Protein AF-0000000087534049 (afdb_homodimer)

Nearest PDB structures (foldseek):
  6zme-assembly1_SV  TM=5.209E-01  e=3.905E-01  Homo sapiens
  7cpv-assembly1_SV  TM=5.400E-01  e=5.033E-01  Mus musculus
  8oo0-assembly1_SV  TM=3.768E-01  e=6.911E-01  Thermochaetoides thermophila
  6hcq-assembly1_W2  TM=4.307E-01  e=1.148E+00  Oryctolagus cuniculus
  7old-assembly1_SV  TM=3.955E-01  e=1.303E+00  Thermochaetoides thermophila DSM 1495

Radius of gyration: 18.53 Å; Cα contacts (8 Å, |Δi|>4): 268; chains: 2; bounding box: 70×43×34 Å

Organism: NCBI:txid39488

pLDDT: mean 84.55, std 20.32, range [32.41, 98.88]

Structure (mmCIF, N/CA/C/O backbone):
data_AF-0000000087534049-model_v1
#
loop_
_entity.id
_entity.type
_entity.pdbx_description
1 polymer 'Uncharacterized protein'
#
loop_
_atom_site.group_PDB
_atom_site.id
_atom_site.type_symbol
_atom_site.label_atom_id
_atom_site.label_alt_id
_atom_site.label_comp_id
_atom_site.label_asym_id
_atom_site.label_entity_id
_atom_site.label_seq_id
_atom_site.pdbx_PDB_ins_code
_atom_site.Cartn_x
_atom_site.Cartn_y
_atom_site.Cartn_z
_atom_site.occupancy
_atom_site.B_iso_or_equiv
_atom_site.auth_seq_id
_atom_site.auth_comp_id
_atom_site.auth_asym_id
_atom_site.auth_atom_id
_atom_site.pdbx_PDB_model_num
ATOM 1 N N . MET A 1 1 ? -32.281 -21.547 18.844 1 32.41 1 MET A N 1
ATOM 2 C CA . MET A 1 1 ? -32.062 -20.5 17.859 1 32.41 1 MET A CA 1
ATOM 3 C C . MET A 1 1 ? -30.578 -20.266 17.656 1 32.41 1 MET A C 1
ATOM 5 O O . MET A 1 1 ? -29.891 -19.75 18.531 1 32.41 1 MET A O 1
ATOM 9 N N . GLU A 1 2 ? -29.844 -21.297 17.125 1 35.28 2 GLU A N 1
ATOM 10 C CA . GLU A 1 2 ? -28.422 -21.281 16.828 1 35.28 2 GLU A CA 1
ATOM 11 C C . GLU A 1 2 ? -28.031 -20.062 16 1 35.28 2 GLU A C 1
ATOM 13 O O . GLU A 1 2 ? -28.672 -19.766 15 1 35.28 2 GLU A O 1
ATOM 18 N N . ASP A 1 3 ? -27.703 -18.891 16.578 1 36.09 3 ASP A N 1
ATOM 19 C CA . ASP A 1 3 ? -27.078 -17.766 15.914 1 36.09 3 ASP A CA 1
ATOM 20 C C . ASP A 1 3 ? -26.125 -18.219 14.805 1 36.09 3 ASP A C 1
ATOM 22 O O . ASP A 1 3 ? -25.109 -18.844 15.078 1 36.09 3 ASP A O 1
ATOM 26 N N . THR A 1 4 ? -26.594 -18.891 13.734 1 38.78 4 THR A N 1
ATOM 27 C CA . THR A 1 4 ? -25.828 -19.172 12.523 1 38.78 4 THR A CA 1
ATOM 28 C C . THR A 1 4 ? -24.906 -18 12.188 1 38.78 4 THR A C 1
ATOM 30 O O . THR A 1 4 ? -25.375 -16.891 11.914 1 38.78 4 THR A O 1
ATOM 33 N N . MET A 1 5 ? -23.891 -17.688 12.977 1 39.84 5 MET A N 1
ATOM 34 C CA . MET A 1 5 ? -22.797 -16.844 12.523 1 39.84 5 MET A CA 1
ATOM 35 C C . MET A 1 5 ? -22.625 -16.953 11.008 1 39.84 5 MET A C 1
ATOM 37 O O . MET A 1 5 ? -22.203 -17.984 10.492 1 39.84 5 MET A O 1
ATOM 41 N N . ASP A 1 6 ? -23.625 -16.766 10.148 1 44 6 ASP A N 1
ATOM 42 C CA . ASP A 1 6 ? -23.453 -16.578 8.711 1 44 6 ASP A CA 1
ATOM 43 C C . ASP A 1 6 ? -22.078 -16.016 8.398 1 44 6 ASP A C 1
ATOM 45 O O . ASP A 1 6 ? -21.688 -14.961 8.898 1 44 6 ASP A O 1
ATOM 49 N N . LYS A 1 7 ? -21.109 -16.781 8.375 1 47.88 7 LYS A N 1
ATOM 50 C CA . LYS A 1 7 ? -19.781 -16.453 7.879 1 47.88 7 LYS A CA 1
ATOM 51 C C . LYS A 1 7 ? -19.875 -15.539 6.656 1 47.88 7 LYS A C 1
ATOM 53 O O . LYS A 1 7 ? -20.172 -15.992 5.551 1 47.88 7 LYS A O 1
ATOM 58 N N . LYS A 1 8 ? -20.5 -14.422 6.656 1 48.84 8 LYS A N 1
ATOM 59 C CA . LYS A 1 8 ? -20.422 -13.492 5.539 1 48.84 8 LYS A CA 1
ATOM 60 C C . LYS A 1 8 ? -19.047 -13.523 4.887 1 48.84 8 LYS A C 1
ATOM 62 O O . LYS A 1 8 ? -18.031 -13.281 5.551 1 48.84 8 LYS A O 1
ATOM 67 N N . VAL A 1 9 ? -18.797 -14.461 4.047 1 56.12 9 VAL A N 1
ATOM 68 C CA . VAL A 1 9 ? -17.609 -14.531 3.195 1 56.12 9 VAL A CA 1
ATOM 69 C C . VAL A 1 9 ? -17.234 -13.125 2.715 1 56.12 9 VAL A C 1
ATOM 71 O O . VAL A 1 9 ? -18.047 -12.445 2.086 1 56.12 9 VAL A O 1
ATOM 74 N N . HIS A 1 10 ? -16.422 -12.383 3.441 1 72.31 10 HIS A N 1
ATOM 75 C CA . HIS A 1 10 ? -16.016 -11.062 2.979 1 72.31 10 HIS A CA 1
ATOM 76 C C . HIS A 1 10 ? -15.328 -11.141 1.619 1 72.31 10 HIS A C 1
ATOM 78 O O . HIS A 1 10 ? -14.273 -11.766 1.484 1 72.31 10 HIS A O 1
ATOM 84 N N . GLU A 1 11 ? -16.172 -10.977 0.506 1 88.62 11 GLU A N 1
ATOM 85 C CA . GLU A 1 11 ? -15.602 -10.836 -0.832 1 88.62 11 GLU A CA 1
ATOM 86 C C . GLU A 1 11 ? -14.695 -9.609 -0.923 1 88.62 11 GLU A C 1
ATOM 88 O O . GLU A 1 11 ? -15 -8.555 -0.362 1 88.62 11 GLU A O 1
ATOM 93 N N . ILE A 1 12 ? -13.562 -9.906 -1.533 1 92.81 12 ILE A N 1
ATOM 94 C CA . ILE A 1 12 ? -12.633 -8.797 -1.729 1 92.81 12 ILE A CA 1
ATOM 95 C C . ILE A 1 12 ? -12.539 -8.461 -3.215 1 92.81 12 ILE A C 1
ATOM 97 O O . ILE A 1 12 ? -12.547 -9.352 -4.062 1 92.81 12 ILE A O 1
ATOM 101 N N . TYR A 1 13 ? -12.492 -7.129 -3.459 1 96.38 13 TYR A N 1
ATOM 102 C CA . TYR A 1 13 ? -12.352 -6.621 -4.82 1 96.38 13 TYR A CA 1
ATOM 103 C C . TYR A 1 13 ? -11.148 -5.699 -4.934 1 96.38 13 TYR A C 1
ATOM 105 O O . TYR A 1 13 ? -10.836 -4.953 -4.004 1 96.38 13 TYR A O 1
ATOM 113 N N . CYS A 1 14 ? -10.5 -5.77 -6.02 1 98.12 14 CYS A N 1
ATOM 114 C CA . CYS A 1 14 ? -9.445 -4.816 -6.324 1 98.12 14 CYS A CA 1
ATOM 115 C C . CYS A 1 14 ? -10 -3.4 -6.434 1 98.12 14 CYS A C 1
ATOM 117 O O . CYS A 1 14 ? -10.891 -3.139 -7.246 1 98.12 14 CYS A O 1
ATOM 119 N N . ASN A 1 15 ? -9.469 -2.561 -5.688 1 98.81 15 ASN A N 1
ATOM 120 C CA . ASN A 1 15 ? -9.961 -1.188 -5.746 1 98.81 15 ASN A CA 1
ATOM 121 C C . ASN A 1 15 ? -9.688 -0.553 -7.105 1 98.81 15 ASN A C 1
ATOM 123 O O . ASN A 1 15 ? -10.523 0.188 -7.625 1 98.81 15 ASN A O 1
ATOM 127 N N . SER A 1 16 ? -8.586 -0.862 -7.684 1 98.88 16 SER A N 1
ATOM 128 C CA . SER A 1 16 ? -8.172 -0.21 -8.922 1 98.88 16 SER A CA 1
ATOM 129 C C . SER A 1 16 ? -9.047 -0.633 -10.094 1 98.88 16 SER A C 1
ATOM 131 O O . SER A 1 16 ? -9.578 0.214 -10.812 1 98.88 16 SER A O 1
ATOM 133 N N . CYS A 1 17 ? -9.305 -1.848 -10.289 1 98.75 17 CYS A N 1
ATOM 134 C CA . CYS A 1 17 ? -9.977 -2.287 -11.508 1 98.75 17 CYS A CA 1
ATOM 135 C C . CYS A 1 17 ? -11.344 -2.871 -11.195 1 98.75 17 CYS A C 1
ATOM 137 O O . CYS A 1 17 ? -12.156 -3.084 -12.102 1 98.75 17 CYS A O 1
ATOM 139 N N . GLY A 1 18 ? -11.625 -3.297 -9.969 1 98.44 18 GLY A N 1
ATOM 140 C CA . GLY A 1 18 ? -12.945 -3.77 -9.594 1 98.44 18 GLY A CA 1
ATOM 141 C C . GLY A 1 18 ? -13.086 -5.277 -9.688 1 98.44 18 GLY A C 1
ATOM 142 O O . GLY A 1 18 ? -14.148 -5.824 -9.383 1 98.44 18 GLY A O 1
ATOM 143 N N . LYS A 1 19 ? -12.047 -5.93 -10.102 1 96.44 19 LYS A N 1
ATOM 144 C CA . LYS A 1 19 ? -12.125 -7.379 -10.234 1 96.44 19 LYS A CA 1
ATOM 145 C C . LYS A 1 19 ? -12.219 -8.055 -8.875 1 96.44 19 LYS A C 1
ATOM 147 O O . LYS A 1 19 ? -11.562 -7.637 -7.918 1 96.44 19 LYS A O 1
ATOM 152 N N . LYS A 1 20 ? -13.016 -9.094 -8.828 1 94.19 20 LYS A N 1
ATOM 153 C CA . LYS A 1 20 ? -13.094 -9.906 -7.621 1 94.19 20 LYS A CA 1
ATOM 154 C C . LYS A 1 20 ? -11.797 -10.68 -7.391 1 94.19 20 LYS A C 1
ATOM 156 O O . LYS A 1 20 ? -11.281 -11.32 -8.312 1 94.19 20 LYS A O 1
ATOM 161 N N . ILE A 1 21 ? -11.234 -10.578 -6.188 1 92.44 21 ILE A N 1
ATOM 162 C CA . ILE A 1 21 ? -10.039 -11.312 -5.801 1 92.44 21 ILE A CA 1
ATOM 163 C C . ILE A 1 21 ? -10.438 -12.602 -5.082 1 92.44 21 ILE A C 1
ATOM 165 O O . ILE A 1 21 ? -11.047 -12.562 -4.008 1 92.44 21 ILE A O 1
ATOM 169 N N . GLU A 1 22 ? -10.211 -13.68 -5.652 1 86 22 GLU A N 1
ATOM 170 C CA . GLU A 1 22 ? -10.57 -14.977 -5.082 1 86 22 GLU A CA 1
ATOM 171 C C . GLU A 1 22 ? -9.617 -15.367 -3.961 1 86 22 GLU A C 1
ATOM 173 O O . GLU A 1 22 ? -8.43 -15.594 -4.199 1 86 22 GLU A O 1
ATOM 178 N N . THR A 1 23 ? -10.039 -15.336 -2.684 1 78 23 THR A N 1
ATOM 179 C CA . THR A 1 23 ? -9.188 -15.602 -1.529 1 78 23 THR A CA 1
ATOM 180 C C . THR A 1 23 ? -9.422 -17.016 -0.995 1 78 23 THR A C 1
ATOM 182 O O . THR A 1 23 ? -8.742 -17.453 -0.064 1 78 23 THR A O 1
ATOM 185 N N . THR A 1 24 ? -10.422 -17.719 -1.394 1 68.38 24 THR A N 1
ATOM 186 C CA . THR A 1 24 ? -10.734 -19.031 -0.828 1 68.38 24 THR A CA 1
ATOM 187 C C . THR A 1 24 ? -9.75 -20.078 -1.33 1 68.38 24 THR A C 1
ATOM 189 O O . THR A 1 24 ? -9.164 -19.938 -2.404 1 68.38 24 THR A O 1
ATOM 192 N N . ASP A 1 25 ? -9.125 -20.812 -0.373 1 58.91 25 ASP A N 1
ATOM 193 C CA . ASP A 1 25 ? -8.109 -21.859 -0.444 1 58.91 25 ASP A CA 1
ATOM 194 C C . ASP A 1 25 ? -8.25 -22.672 -1.725 1 58.91 25 ASP A C 1
ATOM 196 O O . ASP A 1 25 ? -7.25 -23.125 -2.293 1 58.91 25 ASP A O 1
ATOM 200 N N . ASN A 1 26 ? -9.453 -22.953 -2.146 1 56.56 26 ASN A N 1
ATOM 201 C CA . ASN A 1 26 ? -9.508 -24 -3.154 1 56.56 26 ASN A CA 1
ATOM 202 C C . ASN A 1 26 ? -9.062 -23.484 -4.523 1 56.56 26 ASN A C 1
ATOM 204 O O . ASN A 1 26 ? -8.703 -24.281 -5.398 1 56.56 26 ASN A O 1
ATOM 208 N N . ILE A 1 27 ? -9.031 -22.156 -4.656 1 59.25 27 ILE A N 1
ATOM 209 C CA . ILE A 1 27 ? -8.617 -21.734 -5.992 1 59.25 27 ILE A CA 1
ATOM 210 C C . ILE A 1 27 ? -7.883 -20.406 -5.906 1 59.25 27 ILE A C 1
ATOM 212 O O . ILE A 1 27 ? -8.484 -19.344 -6.105 1 59.25 27 ILE A O 1
ATOM 216 N N . LYS A 1 28 ? -7.051 -20.328 -4.84 1 60.97 28 LYS A N 1
ATOM 217 C CA . LYS A 1 28 ? -6.312 -19.062 -4.938 1 60.97 28 LYS A CA 1
ATOM 218 C C . LYS A 1 28 ? -5.531 -18.984 -6.246 1 60.97 28 LYS A C 1
ATOM 220 O O . LYS A 1 28 ? -4.652 -19.812 -6.5 1 60.97 28 LYS A O 1
ATOM 225 N N . ARG A 1 29 ? -6.031 -18.094 -7.129 1 71.19 29 ARG A N 1
ATOM 226 C CA . ARG A 1 29 ? -5.398 -18 -8.438 1 71.19 29 ARG A CA 1
ATOM 227 C C . ARG A 1 29 ? -4.348 -16.906 -8.469 1 71.19 29 ARG A C 1
ATOM 229 O O . ARG A 1 29 ? -3.363 -16.984 -9.203 1 71.19 29 ARG A O 1
ATOM 236 N N . GLU A 1 30 ? -4.602 -15.852 -7.492 1 84.12 30 GLU A N 1
ATOM 237 C CA . GLU A 1 30 ? -3.594 -14.797 -7.539 1 84.12 30 GLU A CA 1
ATOM 238 C C . GLU A 1 30 ? -3.344 -14.211 -6.156 1 84.12 30 GLU A C 1
ATOM 240 O O . GLU A 1 30 ? -4.188 -14.328 -5.262 1 84.12 30 GLU A O 1
ATOM 245 N N . ASP A 1 31 ? -2.174 -13.852 -5.879 1 92.56 31 ASP A N 1
ATOM 246 C CA . ASP A 1 31 ? -1.878 -13.055 -4.695 1 92.56 31 ASP A CA 1
ATOM 247 C C . ASP A 1 31 ? -2.273 -11.594 -4.902 1 92.56 31 ASP A C 1
ATOM 249 O O . ASP A 1 31 ? -2.656 -11.203 -6.008 1 92.56 31 ASP A O 1
ATOM 253 N N . TYR A 1 32 ? -2.398 -10.797 -3.863 1 96.19 32 TYR A N 1
ATOM 254 C CA . TYR A 1 32 ? -2.859 -9.422 -3.949 1 96.19 32 TYR A CA 1
ATOM 255 C C . TYR A 1 32 ? -2.234 -8.562 -2.852 1 96.19 32 TYR A C 1
ATOM 257 O O . TYR A 1 32 ? -1.674 -9.094 -1.89 1 96.19 32 TYR A O 1
ATOM 265 N N . LEU A 1 33 ? -2.16 -7.285 -3.088 1 97.69 33 LEU A N 1
ATOM 266 C CA . LEU A 1 33 ? -1.707 -6.332 -2.08 1 97.69 33 LEU A CA 1
ATOM 267 C C . LEU A 1 33 ? -2.867 -5.875 -1.202 1 97.69 33 LEU A C 1
ATOM 269 O O . LEU A 1 33 ? -3.932 -5.516 -1.709 1 97.69 33 LEU A O 1
ATOM 273 N N . SER A 1 34 ? -2.732 -5.969 0.065 1 97.81 34 SER A N 1
ATOM 274 C CA . SER A 1 34 ? -3.643 -5.406 1.059 1 97.81 34 SER A CA 1
ATOM 275 C C . SER A 1 34 ? -2.977 -4.285 1.847 1 97.81 34 SER A C 1
ATOM 277 O O . SER A 1 34 ? -1.903 -4.473 2.422 1 97.81 34 SER A O 1
ATOM 279 N N . ILE A 1 35 ? -3.617 -3.146 1.88 1 98.62 35 ILE A N 1
ATOM 280 C CA . ILE A 1 35 ? -3.094 -1.985 2.592 1 98.62 35 ILE A CA 1
ATOM 281 C C . ILE A 1 35 ? -4.082 -1.552 3.67 1 98.62 35 ILE A C 1
ATOM 283 O O . ILE A 1 35 ? -5.289 -1.492 3.426 1 98.62 35 ILE A O 1
ATOM 287 N N . LYS A 1 36 ? -3.631 -1.344 4.848 1 98.38 36 LYS A N 1
ATOM 288 C CA . LYS A 1 36 ? -4.352 -0.625 5.895 1 98.38 36 LYS A CA 1
ATOM 289 C C . LYS A 1 36 ? -3.49 0.483 6.496 1 98.38 36 LYS A C 1
ATOM 291 O O . LYS A 1 36 ? -2.467 0.21 7.125 1 98.38 36 LYS A O 1
ATOM 296 N N .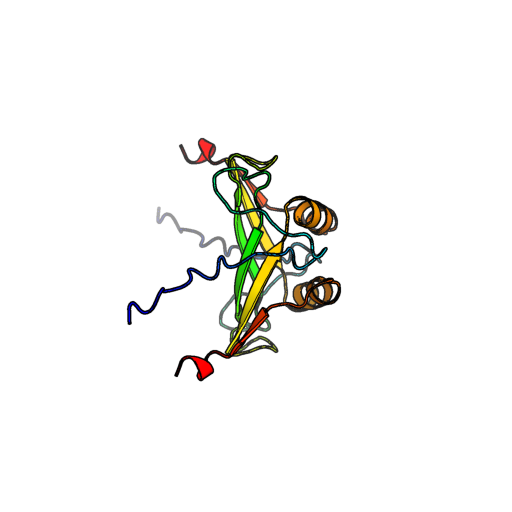 LYS A 1 37 ? -3.918 1.715 6.309 1 98 37 LYS A N 1
ATOM 297 C CA . LYS A 1 37 ? -3.145 2.875 6.738 1 98 37 LYS A CA 1
ATOM 298 C C . LYS A 1 37 ? -3.949 3.75 7.695 1 98 37 LYS A C 1
ATOM 300 O O . LYS A 1 37 ? -5.062 4.168 7.371 1 98 37 LYS A O 1
ATOM 305 N N . GLU A 1 38 ? -3.381 3.953 8.875 1 96.94 38 GLU A N 1
ATOM 306 C CA . GLU A 1 38 ? -3.885 4.957 9.805 1 96.94 38 GLU A CA 1
ATOM 307 C C . GLU A 1 38 ? -3.156 6.285 9.633 1 96.94 38 GLU A C 1
ATOM 309 O O . GLU A 1 38 ? -1.974 6.398 9.961 1 96.94 38 GLU A O 1
ATOM 314 N N . TRP A 1 39 ? -3.844 7.316 9.156 1 96.12 39 TRP A N 1
ATOM 315 C CA . TRP A 1 39 ? -3.227 8.609 8.883 1 9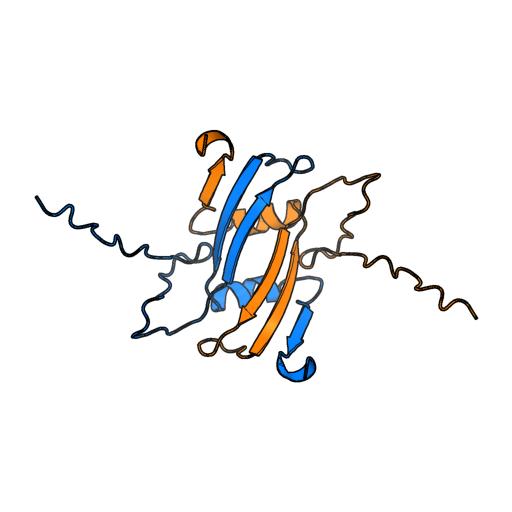6.12 39 TRP A CA 1
ATOM 316 C C . TRP A 1 39 ? -3.035 9.406 10.164 1 96.12 39 TRP A C 1
ATOM 318 O O . TRP A 1 39 ? -3.879 9.359 11.062 1 96.12 39 TRP A O 1
ATOM 328 N N . GLY A 1 40 ? -1.995 10.062 10.242 1 91.56 40 GLY A N 1
ATOM 329 C CA . GLY A 1 40 ? -1.65 10.82 11.43 1 91.56 40 GLY A CA 1
ATOM 330 C C . GLY A 1 40 ? -1.939 12.305 11.297 1 91.56 40 GLY A C 1
ATOM 331 O O . GLY A 1 40 ? -2.518 12.742 10.297 1 91.56 40 GLY A O 1
ATOM 332 N N . TYR A 1 41 ? -1.5 13.102 12.234 1 90.5 41 TYR A N 1
ATOM 333 C CA . TYR A 1 41 ? -1.797 14.523 12.422 1 90.5 41 TYR A CA 1
ATOM 334 C C . TYR A 1 41 ? -1.261 15.352 11.266 1 90.5 41 TYR A C 1
ATOM 336 O O . TYR A 1 41 ? -1.856 16.359 10.883 1 90.5 41 TYR A O 1
ATOM 344 N N . PHE A 1 42 ? -0.184 14.969 10.625 1 88.5 42 PHE A N 1
ATOM 345 C CA . PHE A 1 42 ? 0.462 15.758 9.578 1 88.5 42 PHE A CA 1
ATOM 346 C C . PHE A 1 42 ? -0.099 15.406 8.211 1 88.5 42 PHE A C 1
ATOM 348 O O . PHE A 1 42 ? 0.58 15.57 7.191 1 88.5 42 PHE A O 1
ATOM 355 N N . SER A 1 43 ? -1.231 14.844 8.203 1 90.81 43 SER A N 1
ATOM 356 C CA . SER A 1 43 ? -1.954 14.555 6.973 1 90.81 43 SER A CA 1
ATOM 357 C C . SER A 1 43 ? -3.258 15.336 6.895 1 90.81 43 SER A C 1
ATOM 359 O O . SER A 1 43 ? -3.715 15.898 7.898 1 90.81 43 SER A O 1
ATOM 361 N N . LYS A 1 44 ? -3.814 15.445 5.707 1 92.94 44 LYS A N 1
ATOM 362 C CA . LYS A 1 44 ? -5.141 16.031 5.539 1 92.94 44 LYS A CA 1
ATOM 363 C C . LYS A 1 44 ? -6.234 15.039 5.906 1 92.94 44 LYS A C 1
ATOM 365 O O . LYS A 1 44 ? -7.426 15.328 5.762 1 92.94 44 LYS A O 1
ATOM 370 N N . LYS A 1 45 ? -5.895 13.914 6.406 1 95.12 45 LYS A N 1
ATOM 371 C CA . LYS A 1 45 ? -6.852 12.852 6.695 1 95.12 45 LYS A CA 1
ATOM 372 C C . LYS A 1 45 ? -6.652 12.297 8.102 1 95.12 45 LYS A C 1
ATOM 374 O O . LYS A 1 45 ? -6.805 11.102 8.336 1 95.12 45 LYS A O 1
ATOM 379 N N . ASP A 1 46 ? -6.238 13.203 8.969 1 93.06 46 ASP A N 1
ATOM 380 C CA . ASP A 1 46 ? -5.961 12.82 10.352 1 93.06 46 ASP A CA 1
ATOM 381 C C . ASP A 1 46 ? -7.137 12.055 10.953 1 93.06 46 ASP A C 1
ATOM 383 O O . ASP A 1 46 ? -8.289 12.484 10.836 1 93.06 46 ASP A O 1
ATOM 387 N N . GLY A 1 47 ? -6.789 10.859 11.508 1 94 47 GLY A N 1
ATOM 388 C CA . GLY A 1 47 ? -7.801 10.078 12.195 1 94 47 GLY A CA 1
ATOM 389 C C . GLY A 1 47 ? -8.516 9.094 11.289 1 94 47 GLY A C 1
ATOM 390 O O . GLY A 1 47 ? -9.375 8.336 11.742 1 94 47 GLY A O 1
ATOM 391 N N . GLU A 1 48 ? -8.258 9.148 10.062 1 97.38 48 GLU A N 1
ATOM 392 C CA . GLU A 1 48 ? -8.859 8.195 9.141 1 97.38 48 GLU A CA 1
ATOM 393 C C . GLU A 1 48 ? -8.016 6.934 9.016 1 97.38 48 GLU A C 1
ATOM 395 O O . GLU A 1 48 ? -6.785 6.992 9.102 1 97.38 48 GLU A O 1
ATOM 400 N N . ILE A 1 49 ? -8.672 5.801 8.859 1 98.12 49 ILE A N 1
ATOM 401 C CA . ILE A 1 49 ? -8.062 4.527 8.492 1 98.12 49 ILE A CA 1
ATOM 402 C C . ILE A 1 49 ? -8.492 4.129 7.086 1 98.12 49 ILE A C 1
ATOM 404 O O . ILE A 1 49 ? -9.688 3.992 6.812 1 98.12 49 ILE A O 1
ATOM 408 N N . HIS A 1 50 ? -7.535 4.023 6.172 1 98.56 50 HIS A N 1
ATOM 409 C CA . HIS A 1 50 ? -7.805 3.652 4.789 1 98.56 50 HIS A CA 1
ATOM 410 C C . HIS A 1 50 ? -7.461 2.189 4.535 1 98.56 50 HIS A C 1
ATOM 412 O O . HIS A 1 50 ? -6.398 1.718 4.945 1 98.56 50 HIS A O 1
ATOM 418 N N . SER A 1 51 ? -8.305 1.447 3.885 1 98.62 51 SER A N 1
ATOM 419 C CA . SER A 1 51 ? -8.07 0.081 3.43 1 98.62 51 SER A CA 1
ATOM 420 C C . SER A 1 51 ? -8.188 -0.024 1.912 1 98.62 51 SER A C 1
ATOM 422 O O . SER A 1 51 ? -9.133 0.504 1.321 1 98.62 51 SER A O 1
ATOM 424 N N . ILE A 1 52 ? -7.227 -0.676 1.302 1 98.69 52 ILE A N 1
ATOM 425 C CA . ILE A 1 52 ? -7.176 -0.852 -0.146 1 98.69 52 ILE A CA 1
ATOM 426 C C . ILE A 1 52 ? -6.777 -2.289 -0.477 1 98.69 52 ILE A C 1
ATOM 428 O O . ILE A 1 52 ? -5.898 -2.861 0.174 1 98.69 52 ILE A O 1
ATOM 432 N N . PHE A 1 53 ? -7.418 -2.846 -1.458 1 98.12 53 PHE A N 1
ATOM 433 C CA . PHE A 1 53 ? -6.977 -4.098 -2.059 1 98.12 53 PHE A CA 1
ATOM 434 C C . PHE A 1 53 ? -6.598 -3.895 -3.521 1 98.12 53 PHE A C 1
ATOM 436 O O . PHE A 1 53 ? -7.32 -3.23 -4.27 1 98.12 53 PHE A O 1
ATOM 443 N N . LEU A 1 54 ? -5.488 -4.406 -3.922 1 98.31 54 LEU A N 1
ATOM 444 C CA . LEU A 1 54 ? -5.012 -4.32 -5.297 1 98.31 54 LEU A CA 1
ATOM 445 C C . LEU A 1 54 ? -4.633 -5.699 -5.824 1 98.31 54 LEU A C 1
ATOM 447 O O . LEU A 1 54 ? -3.865 -6.426 -5.188 1 98.31 54 LEU A O 1
ATOM 451 N N . CYS A 1 55 ? -5.184 -6.082 -6.93 1 97.06 55 CYS A N 1
ATOM 452 C CA . CYS A 1 55 ? -4.742 -7.32 -7.562 1 97.06 55 CYS A CA 1
ATOM 453 C C . CYS A 1 55 ? -3.316 -7.188 -8.086 1 97.06 55 CYS A C 1
ATOM 455 O O . CYS A 1 55 ? -2.795 -6.078 -8.203 1 97.06 55 CYS A O 1
ATOM 457 N N . GLU A 1 56 ? -2.727 -8.25 -8.359 1 97.06 56 GLU A N 1
ATOM 458 C CA . GLU A 1 56 ? -1.325 -8.266 -8.773 1 97.06 56 GLU A CA 1
ATOM 459 C C . GLU A 1 56 ? -1.125 -7.496 -10.078 1 97.06 56 GLU A C 1
ATOM 461 O O . GLU A 1 56 ? -0.132 -6.781 -10.234 1 97.06 56 GLU A O 1
ATOM 466 N N . SER A 1 57 ? -2.027 -7.664 -11.031 1 97.06 57 SER A N 1
ATOM 467 C CA . SER A 1 57 ? -1.903 -6.961 -12.305 1 97.06 57 SER A CA 1
ATOM 468 C C . SER A 1 57 ? -1.951 -5.449 -12.109 1 97.06 57 SER A C 1
ATOM 470 O O . SER A 1 57 ? -1.154 -4.719 -12.703 1 97.06 57 SER A O 1
ATOM 472 N N . CYS A 1 58 ? -2.861 -4.965 -11.336 1 98.5 58 CYS A N 1
ATOM 473 C CA . CYS A 1 58 ? -2.949 -3.533 -11.078 1 98.5 58 CYS A CA 1
ATOM 474 C C . CYS A 1 58 ? -1.73 -3.047 -10.297 1 98.5 58 CYS A C 1
ATOM 476 O O . CYS A 1 58 ? -1.247 -1.936 -10.531 1 98.5 58 CYS A O 1
ATOM 478 N N . TYR A 1 59 ? -1.297 -3.861 -9.398 1 98.56 59 TYR A N 1
ATOM 479 C CA . TYR A 1 59 ? -0.061 -3.547 -8.688 1 98.56 59 TYR A CA 1
ATOM 480 C C . TYR A 1 59 ? 1.086 -3.322 -9.672 1 98.56 59 TYR A C 1
ATOM 482 O O . TYR A 1 59 ? 1.816 -2.336 -9.562 1 98.56 59 TYR A O 1
ATOM 490 N N . ASP A 1 60 ? 1.223 -4.223 -10.578 1 98.31 60 ASP A N 1
ATOM 491 C CA . ASP A 1 60 ? 2.314 -4.141 -11.547 1 98.31 60 ASP A CA 1
ATOM 492 C C . ASP A 1 60 ? 2.191 -2.885 -12.406 1 98.31 60 ASP A C 1
ATOM 494 O O . ASP A 1 60 ? 3.184 -2.193 -12.648 1 98.31 60 ASP A O 1
ATOM 498 N N . ILE A 1 61 ? 1.037 -2.674 -12.891 1 98.44 61 ILE A N 1
ATOM 499 C CA . ILE A 1 61 ? 0.799 -1.483 -13.695 1 98.44 61 ILE A CA 1
ATOM 500 C C . ILE A 1 61 ? 1.152 -0.235 -12.891 1 98.44 61 ILE A C 1
ATOM 502 O O . ILE A 1 61 ? 1.827 0.667 -13.398 1 98.44 61 ILE A O 1
ATOM 506 N N . TRP A 1 62 ? 0.718 -0.145 -11.727 1 98.69 62 TRP A N 1
ATOM 507 C CA . TRP A 1 62 ? 0.942 1.005 -10.859 1 98.69 62 TRP A CA 1
ATOM 508 C C . TRP A 1 62 ? 2.432 1.229 -10.625 1 98.69 62 TRP A C 1
ATOM 510 O O . TRP A 1 62 ? 2.934 2.342 -10.805 1 98.69 62 TRP A O 1
ATOM 520 N N . THR A 1 63 ? 3.16 0.249 -10.211 1 98.69 63 THR A N 1
ATOM 521 C CA . THR A 1 63 ? 4.547 0.427 -9.797 1 98.69 63 THR A CA 1
ATOM 522 C C . THR A 1 63 ? 5.449 0.657 -11 1 98.69 63 THR A C 1
ATOM 524 O O . THR A 1 63 ? 6.555 1.187 -10.867 1 98.69 63 THR A O 1
ATOM 527 N N . LYS A 1 64 ? 4.98 0.236 -12.133 1 98.38 64 LYS A N 1
ATOM 528 C CA . LYS A 1 64 ? 5.734 0.472 -13.359 1 98.38 64 LYS A CA 1
ATOM 529 C C . LYS A 1 64 ? 5.879 1.966 -13.641 1 98.38 64 LYS A C 1
ATOM 531 O O . LYS A 1 64 ? 6.82 2.389 -14.312 1 98.38 64 LYS A O 1
ATOM 536 N N . GLN A 1 65 ? 5.008 2.75 -13.148 1 98.06 65 GLN A N 1
ATOM 537 C CA . GLN A 1 65 ? 4.988 4.18 -13.445 1 98.06 65 GLN A CA 1
ATOM 538 C C . GLN A 1 65 ? 5.844 4.957 -12.453 1 98.06 65 GLN A C 1
ATOM 540 O O . GLN A 1 65 ? 6.016 6.172 -12.594 1 98.06 65 GLN A O 1
ATOM 545 N N . PHE A 1 66 ? 6.363 4.312 -11.5 1 98.81 66 PHE A N 1
ATOM 546 C CA . PHE A 1 66 ? 7.102 4.992 -10.445 1 98.81 66 PHE A CA 1
ATOM 547 C C . PHE A 1 66 ? 8.375 5.625 -11 1 98.81 66 PHE A C 1
ATOM 549 O O . PHE A 1 66 ? 9.055 5.031 -11.828 1 98.81 66 PHE A O 1
ATOM 556 N N . LYS A 1 67 ? 8.633 6.836 -10.5 1 98.81 67 LYS A N 1
ATOM 557 C CA . LYS A 1 67 ? 9.906 7.477 -10.797 1 98.81 67 LYS A CA 1
ATOM 558 C C . LYS A 1 67 ? 11.07 6.699 -10.188 1 98.81 67 LYS A C 1
ATOM 560 O O . LYS A 1 67 ? 12.125 6.547 -10.82 1 98.81 67 LYS A O 1
ATOM 565 N N . LEU A 1 68 ? 10.969 6.25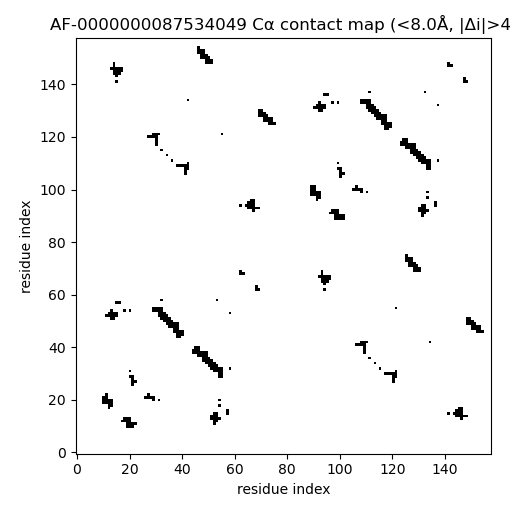8 -8.93 1 98.69 68 LEU A N 1
ATOM 566 C CA . LEU A 1 68 ? 11.938 5.391 -8.258 1 98.69 68 LEU A CA 1
ATOM 567 C C . LEU A 1 68 ? 11.406 3.963 -8.164 1 98.69 68 LEU A C 1
ATOM 569 O O . LEU A 1 68 ? 10.266 3.744 -7.738 1 98.69 68 LEU A O 1
ATOM 573 N N . PRO A 1 69 ? 12.188 3.031 -8.469 1 98.31 69 PRO A N 1
ATOM 574 C CA . PRO A 1 69 ? 11.695 1.653 -8.508 1 98.31 69 PRO A CA 1
ATOM 575 C C . PRO A 1 69 ? 11.359 1.11 -7.121 1 98.31 69 PRO A C 1
ATOM 577 O O . PRO A 1 69 ? 11.898 1.59 -6.117 1 98.31 69 PRO A O 1
ATOM 580 N N . VAL A 1 70 ? 10.453 0.135 -7.074 1 98.62 70 VAL A N 1
ATOM 581 C CA . VAL A 1 70 ? 10.156 -0.637 -5.875 1 98.62 70 VAL A CA 1
ATOM 582 C C . VAL A 1 70 ? 11.43 -1.271 -5.332 1 98.62 70 VAL A C 1
ATOM 584 O O . VAL A 1 70 ? 12.242 -1.795 -6.094 1 98.62 70 VAL A O 1
ATOM 587 N N . LYS A 1 71 ? 11.656 -1.148 -3.998 1 97.62 71 LYS A N 1
ATOM 588 C CA . LYS A 1 71 ? 12.719 -1.937 -3.391 1 97.62 71 LYS A CA 1
ATOM 589 C C . LYS A 1 71 ? 12.32 -3.404 -3.266 1 97.62 71 LYS A C 1
ATOM 591 O O . LYS A 1 71 ? 11.336 -3.729 -2.592 1 97.62 71 LYS A O 1
ATOM 596 N N . VAL A 1 72 ? 13.039 -4.289 -3.848 1 97.81 72 VAL A N 1
ATOM 597 C CA . VAL A 1 72 ? 12.727 -5.715 -3.85 1 97.81 72 VAL A CA 1
ATOM 598 C C . VAL A 1 72 ? 13.828 -6.484 -3.133 1 97.81 72 VAL A C 1
ATOM 600 O O . VAL A 1 72 ? 15.008 -6.352 -3.469 1 97.81 72 VAL A O 1
ATOM 603 N N . GLU A 1 73 ? 13.484 -7.125 -2.121 1 96.44 73 GLU A N 1
ATOM 604 C CA . GLU A 1 73 ? 14.383 -8.023 -1.407 1 96.44 73 GLU A CA 1
ATOM 605 C C . GLU A 1 73 ? 13.93 -9.477 -1.539 1 96.44 73 GLU A C 1
ATOM 607 O O . GLU A 1 73 ? 12.742 -9.75 -1.688 1 96.44 73 GLU A O 1
ATOM 612 N N . LYS A 1 74 ? 14.891 -10.453 -1.61 1 91.94 74 LYS A N 1
ATOM 613 C CA . LYS A 1 74 ? 14.555 -11.867 -1.673 1 91.94 74 LYS A CA 1
ATOM 614 C C . LYS A 1 74 ? 14.586 -12.508 -0.285 1 91.94 74 LYS A C 1
ATOM 616 O O . LYS A 1 74 ? 15.445 -12.172 0.537 1 91.94 74 LYS A O 1
ATOM 621 N N . GLN A 1 75 ? 13.609 -13.258 0.077 1 83.75 75 GLN A N 1
ATOM 622 C CA . GLN A 1 75 ? 13.555 -13.945 1.363 1 83.75 75 GLN A CA 1
ATOM 623 C C . GLN A 1 75 ? 14.82 -14.75 1.612 1 83.75 75 GLN A C 1
ATOM 625 O O . GLN A 1 75 ? 15.266 -14.883 2.756 1 83.75 75 GLN A O 1
ATOM 630 N N . THR A 1 76 ? 15.531 -15.438 0.689 1 69.12 76 THR A N 1
ATOM 631 C CA . THR A 1 76 ? 16.703 -16.25 0.99 1 69.12 76 THR A CA 1
ATOM 632 C C . THR A 1 76 ? 17.875 -15.367 1.418 1 69.12 76 THR A C 1
ATOM 634 O O . THR A 1 76 ? 18.859 -15.859 1.973 1 69.12 76 THR A O 1
ATOM 637 N N . GLU A 1 77 ? 17.953 -14.336 1.106 1 59.16 77 GLU A N 1
ATOM 638 C CA . GLU A 1 77 ? 19.094 -13.523 1.5 1 59.16 77 GLU A CA 1
ATOM 639 C C . GLU A 1 77 ? 19.141 -13.305 3.01 1 59.16 77 GLU A C 1
ATOM 641 O O . GLU A 1 77 ? 20.156 -12.922 3.566 1 59.16 77 GLU A O 1
ATOM 646 N N . LEU A 1 78 ? 18.047 -13.336 3.684 1 47.22 78 LEU A N 1
ATOM 647 C CA . LEU A 1 78 ? 18.203 -13.266 5.133 1 47.22 78 LEU A CA 1
ATOM 648 C C . LEU A 1 78 ? 18.75 -14.586 5.68 1 47.22 78 LEU A C 1
ATOM 650 O O . LEU A 1 78 ? 19.359 -14.609 6.75 1 47.22 78 LEU A O 1
ATOM 654 N N . LEU A 1 79 ? 18.844 -15.75 4.941 1 40.44 79 LEU A N 1
ATOM 655 C CA . LEU A 1 79 ? 19.578 -16.859 5.523 1 40.44 79 LEU A CA 1
ATOM 656 C C . LEU A 1 79 ? 21.078 -16.688 5.332 1 40.44 79 LEU A C 1
A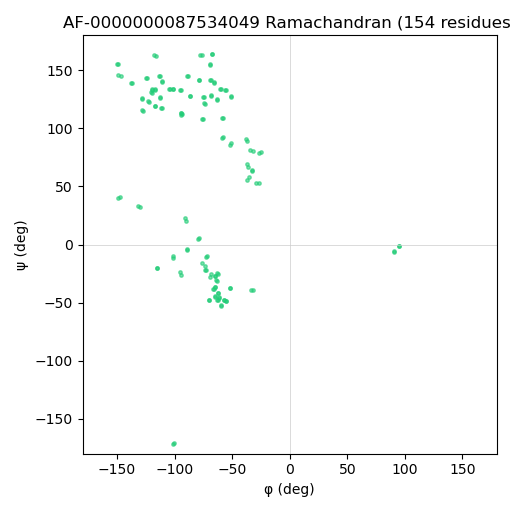TOM 658 O O . LEU A 1 79 ? 21.516 -16.219 4.281 1 40.44 79 LEU A O 1
ATOM 662 N N . MET B 1 1 ? 38.688 2.926 19.516 1 32.78 1 MET B N 1
ATOM 663 C CA . MET B 1 1 ? 38.062 2.982 18.188 1 32.78 1 MET B CA 1
ATOM 664 C C . MET B 1 1 ? 36.562 2.836 18.266 1 32.78 1 MET B C 1
ATOM 666 O O . MET B 1 1 ? 36.062 1.744 18.516 1 32.78 1 MET B O 1
ATOM 670 N N . GLU B 1 2 ? 35.875 3.799 18.875 1 35.03 2 GLU B N 1
ATOM 671 C CA . GLU B 1 2 ? 34.406 3.861 19.047 1 35.03 2 GLU B CA 1
ATOM 672 C C . GLU B 1 2 ? 33.688 3.678 17.719 1 35.03 2 GLU B C 1
ATOM 674 O O . GLU B 1 2 ? 34.031 4.328 16.719 1 35.03 2 GLU B O 1
ATOM 679 N N . ASP B 1 3 ? 33.406 2.477 17.219 1 35.34 3 ASP B N 1
ATOM 680 C CA . ASP B 1 3 ? 32.5 2.189 16.094 1 35.34 3 ASP B CA 1
ATOM 681 C C . ASP B 1 3 ? 31.344 3.191 16.047 1 35.34 3 ASP B C 1
ATOM 683 O O . ASP B 1 3 ? 30.516 3.238 16.969 1 35.34 3 ASP B O 1
ATOM 687 N N . THR B 1 4 ? 31.562 4.504 15.828 1 38.56 4 THR B N 1
ATOM 688 C CA . THR B 1 4 ? 30.547 5.508 15.547 1 38.56 4 THR B CA 1
ATOM 689 C C . THR B 1 4 ? 29.438 4.918 14.672 1 38.56 4 THR B C 1
ATOM 691 O O . THR B 1 4 ? 29.688 4.512 13.539 1 38.56 4 THR B O 1
ATOM 694 N N . MET B 1 5 ? 28.625 4.016 15.156 1 39.25 5 MET B N 1
ATOM 695 C CA . MET B 1 5 ? 27.344 3.715 14.516 1 39.25 5 MET B CA 1
ATOM 696 C C . MET B 1 5 ? 26.797 4.941 13.797 1 39.25 5 MET B C 1
ATOM 698 O O . MET B 1 5 ? 26.391 5.906 14.43 1 39.25 5 MET B O 1
ATOM 702 N N . ASP B 1 6 ? 27.484 5.633 12.922 1 43.38 6 ASP B N 1
ATOM 703 C CA . ASP B 1 6 ? 26.906 6.625 12.023 1 43.38 6 ASP B CA 1
ATOM 704 C C . ASP B 1 6 ? 25.438 6.309 11.75 1 43.38 6 ASP B C 1
ATOM 706 O O . ASP B 1 6 ? 25.094 5.207 11.312 1 43.38 6 ASP B O 1
ATOM 710 N N . LYS B 1 7 ? 24.594 6.605 12.586 1 45.09 7 LYS B N 1
ATOM 711 C CA . LYS B 1 7 ? 23.156 6.531 12.336 1 45.09 7 LYS B CA 1
ATOM 712 C C . LYS B 1 7 ? 22.828 6.91 10.898 1 45.09 7 LYS B C 1
ATOM 714 O O . LYS B 1 7 ? 22.875 8.086 10.531 1 45.09 7 LYS B O 1
ATOM 719 N N . LYS B 1 8 ? 23.328 6.281 9.844 1 48.34 8 LYS B N 1
ATOM 720 C CA . LYS B 1 8 ? 22.844 6.539 8.492 1 48.34 8 LYS B CA 1
ATOM 721 C C . LYS B 1 8 ? 21.359 6.906 8.508 1 48.34 8 LYS B C 1
ATOM 723 O O . LYS B 1 8 ? 20.531 6.133 8.984 1 48.34 8 LYS B O 1
ATOM 728 N N . VAL B 1 9 ? 21.031 8.141 8.812 1 54.78 9 VAL B N 1
ATOM 729 C CA . VAL B 1 9 ? 19.688 8.672 8.672 1 54.78 9 VAL B CA 1
ATOM 730 C C . VAL B 1 9 ? 19.031 8.109 7.418 1 54.78 9 VAL B C 1
ATOM 732 O O . VAL B 1 9 ? 19.547 8.266 6.309 1 54.78 9 VAL B O 1
ATOM 735 N N . HIS B 1 10 ? 18.312 7 7.438 1 72.81 10 HIS B N 1
ATOM 736 C CA . HIS B 1 10 ? 17.641 6.453 6.262 1 72.81 10 HIS B CA 1
ATOM 737 C C . HIS B 1 10 ? 16.641 7.453 5.684 1 72.81 10 HIS B C 1
ATOM 739 O O . HIS B 1 10 ? 15.672 7.82 6.344 1 72.81 10 HIS B O 1
ATOM 745 N N . GLU B 1 11 ? 17.141 8.305 4.699 1 88.44 11 GLU B N 1
ATOM 746 C CA . GLU B 1 11 ? 16.25 9.156 3.922 1 88.44 11 GLU B CA 1
ATOM 747 C C . GLU B 1 11 ? 15.227 8.336 3.143 1 88.44 11 GLU B C 1
ATOM 749 O O . GLU B 1 11 ? 15.555 7.277 2.604 1 88.44 11 GLU B O 1
ATOM 754 N N . ILE B 1 12 ? 14.016 8.844 3.277 1 92.69 12 ILE B N 1
ATOM 755 C CA . ILE B 1 12 ? 12.969 8.164 2.521 1 92.69 12 ILE B CA 1
ATOM 756 C C . ILE B 1 12 ? 12.484 9.07 1.391 1 92.69 12 ILE B C 1
ATOM 758 O O . ILE B 1 12 ? 12.375 10.289 1.562 1 92.69 12 ILE B O 1
ATOM 762 N N . TYR B 1 13 ? 12.242 8.406 0.241 1 96.38 13 TYR B N 1
ATOM 763 C CA . TYR B 1 13 ? 11.727 9.102 -0.933 1 96.38 13 TYR B CA 1
ATOM 764 C C . TYR B 1 13 ? 10.438 8.461 -1.423 1 96.38 13 TYR B C 1
ATOM 766 O O . TYR B 1 13 ? 10.273 7.238 -1.349 1 96.38 13 TYR B O 1
ATOM 774 N N . CYS B 1 14 ? 9.562 9.258 -1.867 1 98.12 14 CYS B N 1
ATOM 775 C CA . CYS B 1 14 ? 8.359 8.75 -2.523 1 98.12 14 CYS B CA 1
ATOM 776 C C . CYS B 1 14 ? 8.711 7.992 -3.795 1 98.12 14 CYS B C 1
ATOM 778 O O . CYS B 1 14 ? 9.352 8.539 -4.695 1 98.12 14 CYS B O 1
ATOM 780 N N . ASN B 1 15 ? 8.266 6.832 -3.865 1 98.81 15 ASN B N 1
ATOM 781 C CA . ASN B 1 15 ? 8.57 6.051 -5.059 1 98.81 15 ASN B CA 1
ATOM 782 C C . ASN B 1 15 ? 7.922 6.652 -6.305 1 98.81 15 ASN B C 1
ATOM 784 O O . ASN B 1 15 ? 8.523 6.668 -7.379 1 98.81 15 ASN B O 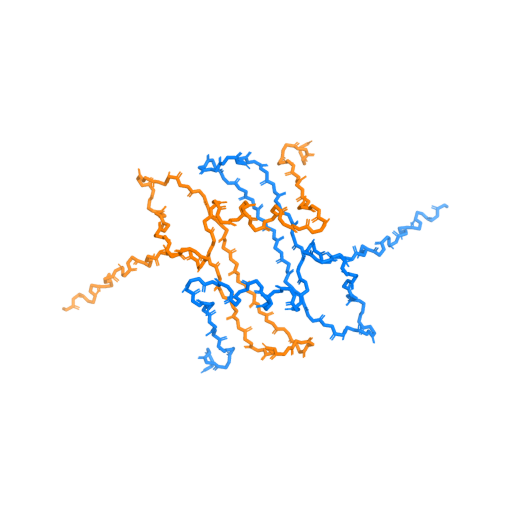1
ATOM 788 N N . SER B 1 16 ? 6.758 7.172 -6.148 1 98.88 16 SER B N 1
ATOM 789 C CA . SER B 1 16 ? 5.992 7.648 -7.297 1 98.88 16 SER B CA 1
ATOM 790 C C . SER B 1 16 ? 6.613 8.906 -7.891 1 98.88 16 SER B C 1
ATOM 792 O O . SER B 1 16 ? 6.855 8.977 -9.094 1 98.88 16 SER B O 1
ATOM 794 N N . CYS B 1 17 ? 6.957 9.859 -7.16 1 98.81 17 CYS B N 1
ATOM 795 C CA . CYS B 1 17 ? 7.367 11.141 -7.719 1 98.81 17 CYS B CA 1
ATOM 796 C C . CYS B 1 17 ? 8.828 11.43 -7.41 1 98.81 17 CYS B C 1
ATOM 798 O O . CYS B 1 17 ? 9.422 12.352 -7.98 1 98.81 17 CYS B O 1
ATOM 800 N N . GLY B 1 18 ? 9.445 10.789 -6.402 1 98.44 18 GLY B N 1
ATOM 801 C CA . GLY B 1 18 ? 10.859 10.953 -6.125 1 98.44 18 GLY B CA 1
ATOM 802 C C . GLY B 1 18 ? 11.141 12.008 -5.07 1 98.44 18 GLY B C 1
ATOM 803 O O . GLY B 1 18 ? 12.297 12.25 -4.715 1 98.44 18 GLY B O 1
ATOM 804 N N . LYS B 1 19 ? 10.109 12.625 -4.582 1 96.44 19 LYS B N 1
ATOM 805 C CA . LYS B 1 19 ? 10.305 13.664 -3.574 1 96.44 19 LYS B CA 1
ATOM 806 C C . LYS B 1 19 ? 10.797 13.07 -2.26 1 96.44 19 LYS B C 1
ATOM 808 O O . LYS B 1 19 ? 10.352 12 -1.847 1 96.44 19 LYS B O 1
ATOM 813 N N . LYS B 1 20 ? 11.688 13.797 -1.643 1 94.19 20 LYS B N 1
ATOM 814 C CA . LYS B 1 20 ? 12.141 13.414 -0.31 1 94.19 20 LYS B CA 1
ATOM 815 C C . LYS B 1 20 ? 11.031 13.586 0.722 1 94.19 20 LYS B C 1
ATOM 817 O O . LYS B 1 20 ? 10.383 14.641 0.777 1 94.19 20 LYS B O 1
ATOM 822 N N . ILE B 1 21 ? 10.758 12.547 1.493 1 92.5 21 ILE B N 1
ATOM 823 C CA . ILE B 1 21 ? 9.773 12.594 2.572 1 92.5 21 ILE B CA 1
ATOM 824 C C . ILE B 1 21 ? 10.477 12.914 3.891 1 92.5 21 ILE B C 1
ATOM 826 O O . ILE B 1 21 ? 11.312 12.148 4.367 1 92.5 21 ILE B O 1
ATOM 830 N N . GLU B 1 22 ? 10.227 14.023 4.43 1 86.25 22 GLU B N 1
ATOM 831 C CA . GLU B 1 22 ? 10.852 14.461 5.676 1 86.25 22 GLU B CA 1
ATOM 832 C C . GLU B 1 22 ? 10.234 13.758 6.879 1 86.25 22 GLU B C 1
ATOM 834 O O . GLU B 1 22 ? 9.055 13.953 7.184 1 86.25 22 GLU B O 1
ATOM 839 N N . THR B 1 23 ? 10.961 12.812 7.512 1 78.69 23 THR B N 1
ATOM 840 C CA . THR B 1 23 ? 10.438 12.008 8.617 1 78.69 23 THR B CA 1
ATOM 841 C C . THR B 1 23 ? 10.953 12.539 9.953 1 78.69 23 THR B C 1
ATOM 843 O O . THR B 1 23 ? 10.555 12.047 11.016 1 78.69 23 THR B O 1
ATOM 846 N N . THR B 1 24 ? 11.875 13.422 10.016 1 69.06 24 THR B N 1
ATOM 847 C CA . THR B 1 24 ? 12.453 13.875 11.273 1 69.06 24 THR B CA 1
ATOM 848 C C . THR B 1 24 ? 11.492 14.82 12 1 69.06 24 THR B C 1
ATOM 850 O O . THR B 1 24 ? 10.656 15.469 11.367 1 69.06 24 THR B O 1
ATOM 853 N N . ASP B 1 25 ? 11.219 14.484 13.258 1 59.59 25 ASP B N 1
ATOM 854 C CA . ASP B 1 25 ? 10.32 15.102 14.234 1 59.59 25 ASP B CA 1
ATOM 855 C C . ASP B 1 25 ? 10.266 16.609 14.047 1 59.59 25 ASP B C 1
ATOM 857 O O . ASP B 1 25 ? 9.219 17.234 14.266 1 59.59 25 ASP B O 1
ATOM 861 N N . ASN B 1 26 ? 11.352 17.234 13.758 1 57.34 26 ASN B N 1
ATOM 862 C CA . ASN B 1 26 ? 11.297 18.672 13.93 1 57.34 26 ASN B CA 1
ATOM 863 C C . ASN B 1 26 ? 10.469 19.344 12.82 1 57.34 26 ASN B C 1
ATOM 865 O O . ASN B 1 26 ? 9.938 20.438 13.016 1 57.34 26 ASN B O 1
ATOM 869 N N . ILE B 1 27 ? 10.289 18.578 11.711 1 59.75 27 ILE B N 1
ATOM 870 C CA . ILE B 1 27 ? 9.516 19.266 10.68 1 59.75 27 ILE B CA 1
ATOM 871 C C . ILE B 1 27 ? 8.68 18.25 9.898 1 59.75 27 ILE B C 1
ATOM 873 O O . ILE B 1 27 ? 9.086 17.797 8.828 1 59.75 27 ILE B O 1
ATOM 877 N N . LYS B 1 28 ? 8.117 17.297 10.703 1 61.03 28 LYS B N 1
ATOM 878 C CA . LYS B 1 28 ? 7.238 16.484 9.875 1 61.03 28 LYS B CA 1
ATOM 879 C C . LYS B 1 28 ? 6.156 17.328 9.211 1 61.03 28 LYS B C 1
ATOM 881 O O . LYS B 1 28 ? 5.348 17.953 9.891 1 61.03 28 LYS B O 1
ATOM 886 N N . ARG B 1 29 ? 6.332 17.469 7.895 1 71.44 29 ARG B N 1
ATOM 887 C CA . ARG B 1 29 ? 5.414 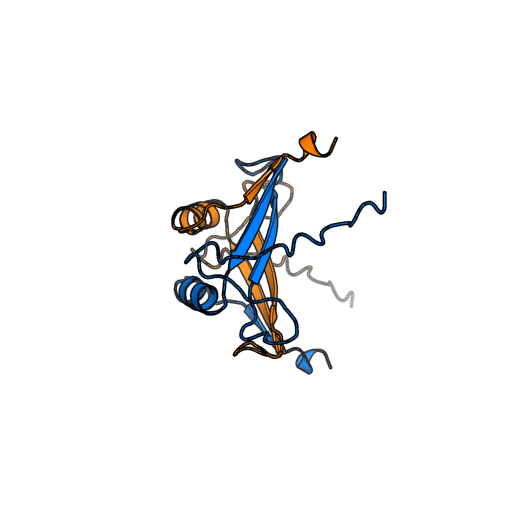18.344 7.168 1 71.44 29 ARG B CA 1
ATOM 888 C C . ARG B 1 29 ? 4.277 17.531 6.543 1 71.44 29 ARG B C 1
ATOM 890 O O . ARG B 1 29 ? 3.178 18.062 6.348 1 71.44 29 ARG B O 1
ATOM 897 N N . GLU B 1 30 ? 4.602 16.172 6.336 1 84.25 30 GLU B N 1
ATOM 898 C CA . GLU B 1 30 ? 3.516 15.406 5.727 1 84.25 30 GLU B CA 1
ATOM 899 C C . GLU B 1 30 ? 3.535 13.953 6.188 1 84.25 30 GLU B C 1
ATOM 901 O O . G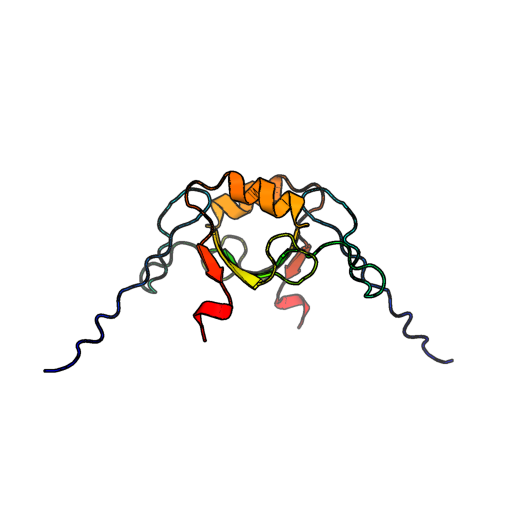LU B 1 30 ? 4.562 13.461 6.652 1 84.25 30 GLU B O 1
ATOM 906 N N . ASP B 1 31 ? 2.436 13.375 6.324 1 92.5 31 ASP B N 1
ATOM 907 C CA . ASP B 1 31 ? 2.35 11.93 6.508 1 92.5 31 ASP B CA 1
ATOM 908 C C . ASP B 1 31 ? 2.523 11.203 5.18 1 92.5 31 ASP B C 1
ATOM 910 O O . ASP B 1 31 ? 2.588 11.828 4.121 1 92.5 31 ASP B O 1
ATOM 914 N N . TYR B 1 32 ? 2.814 9.914 5.191 1 96.12 32 TYR B N 1
ATOM 915 C CA . TYR B 1 32 ? 3.088 9.148 3.98 1 96.12 32 TYR B CA 1
ATOM 916 C C . TYR B 1 32 ? 2.65 7.703 4.141 1 96.12 32 TYR B C 1
ATOM 918 O O . TYR B 1 32 ? 2.396 7.242 5.258 1 96.12 32 TYR B O 1
ATOM 926 N N . LEU B 1 33 ? 2.369 7.062 3.037 1 97.69 33 LEU B N 1
ATOM 927 C CA . LEU B 1 33 ? 2.062 5.637 3.029 1 97.69 33 LEU B CA 1
ATOM 928 C C . LEU B 1 33 ? 3.338 4.809 2.936 1 97.69 33 LEU B C 1
ATOM 930 O O . LEU B 1 33 ? 4.203 5.082 2.102 1 97.69 33 LEU B O 1
ATOM 934 N N . SER B 1 34 ? 3.516 3.881 3.811 1 97.81 34 SER B N 1
ATOM 935 C CA . SER B 1 34 ? 4.566 2.867 3.768 1 97.81 34 SER B CA 1
ATOM 936 C C . SER B 1 34 ? 3.982 1.477 3.543 1 97.81 34 SER B C 1
ATOM 938 O O . SER B 1 34 ? 3.098 1.042 4.281 1 97.81 34 SER B O 1
ATOM 940 N N . ILE B 1 35 ? 4.477 0.799 2.543 1 98.62 35 ILE B N 1
ATOM 941 C CA . ILE B 1 35 ? 4.012 -0.545 2.215 1 98.62 35 ILE B CA 1
ATOM 942 C C . ILE B 1 35 ? 5.176 -1.528 2.305 1 98.62 35 ILE B C 1
ATOM 944 O O . ILE B 1 35 ? 6.277 -1.244 1.826 1 98.62 35 ILE B O 1
ATOM 948 N N . LYS B 1 36 ? 5 -2.605 2.98 1 98.38 36 LYS B N 1
ATOM 949 C CA . LYS B 1 36 ? 5.863 -3.779 2.898 1 98.38 36 LYS B CA 1
ATOM 950 C C . LYS B 1 36 ? 5.051 -5.039 2.623 1 98.38 36 LYS B C 1
ATOM 952 O O . LYS B 1 36 ? 4.246 -5.461 3.457 1 98.38 36 LYS B O 1
ATOM 957 N N . LYS B 1 37 ? 5.281 -5.637 1.466 1 98 37 LYS B N 1
ATOM 958 C CA . LYS B 1 37 ? 4.504 -6.793 1.028 1 98 37 LYS B CA 1
ATOM 959 C C . LYS B 1 37 ? 5.41 -7.988 0.747 1 98 37 LYS B C 1
ATOM 961 O O . LYS B 1 37 ? 6.355 -7.887 -0.035 1 98 37 LYS B O 1
ATOM 966 N N . GLU B 1 38 ? 5.113 -9.078 1.435 1 96.94 38 GLU B N 1
ATOM 967 C CA . GLU B 1 38 ? 5.711 -10.367 1.113 1 96.94 38 GLU B CA 1
ATOM 968 C C . GLU B 1 38 ? 4.812 -11.172 0.174 1 96.94 38 GLU B C 1
ATOM 970 O O . GLU B 1 38 ? 3.736 -11.617 0.57 1 96.94 38 GLU B O 1
ATOM 975 N N . TRP B 1 39 ? 5.258 -11.398 -1.052 1 96.12 39 TRP B N 1
ATOM 976 C CA . TRP B 1 39 ? 4.453 -12.094 -2.053 1 96.12 39 TRP B CA 1
ATOM 977 C C . TRP B 1 39 ? 4.488 -13.602 -1.828 1 96.12 39 TRP B C 1
ATOM 979 O O . TRP B 1 39 ? 5.527 -14.156 -1.455 1 96.12 39 TRP B O 1
ATOM 989 N N . GLY B 1 40 ? 3.438 -14.195 -2.031 1 91.5 40 GLY B N 1
ATOM 990 C CA . GLY B 1 40 ? 3.305 -15.625 -1.802 1 91.5 40 GLY B CA 1
ATOM 991 C C . GLY B 1 40 ? 3.381 -16.438 -3.076 1 91.5 40 GLY B C 1
ATOM 992 O O . GLY B 1 40 ? 3.648 -15.898 -4.152 1 91.5 40 GLY B O 1
ATOM 993 N N . TYR B 1 41 ? 3.096 -17.734 -2.994 1 90.38 41 TYR B N 1
ATOM 994 C CA . TYR B 1 41 ? 3.264 -18.75 -4.023 1 90.38 41 TYR B CA 1
ATOM 995 C C . TYR B 1 41 ? 2.381 -18.453 -5.23 1 90.38 41 TYR B C 1
ATOM 997 O O . TYR B 1 41 ? 2.76 -18.734 -6.367 1 90.38 41 TYR B O 1
ATOM 1005 N N . PHE B 1 42 ? 1.212 -17.844 -5.094 1 88.56 42 PHE B N 1
ATOM 1006 C CA . PHE B 1 42 ? 0.256 -17.625 -6.172 1 88.56 42 PHE B CA 1
ATOM 1007 C C . PHE B 1 42 ? 0.509 -16.281 -6.859 1 88.56 42 PHE B C 1
ATOM 1009 O O . PHE B 1 42 ? -0.414 -15.672 -7.402 1 88.56 42 PHE B O 1
ATOM 1016 N N . SER B 1 43 ? 1.663 -15.812 -6.734 1 90.94 43 SER B N 1
ATOM 1017 C CA . SER B 1 43 ? 2.102 -14.602 -7.426 1 90.94 43 SER B CA 1
ATOM 1018 C C . SER B 1 43 ? 3.254 -14.898 -8.383 1 90.94 43 SER B C 1
ATOM 1020 O O . SER B 1 43 ? 3.871 -15.961 -8.305 1 90.94 43 SER B O 1
ATOM 1022 N N . LYS B 1 44 ? 3.506 -13.992 -9.297 1 93 44 LYS B N 1
ATOM 1023 C CA . LYS B 1 44 ? 4.676 -14.086 -10.164 1 93 44 LYS B CA 1
ATOM 1024 C C . LYS B 1 44 ? 5.934 -13.609 -9.445 1 93 44 LYS B C 1
ATOM 1026 O O . LYS B 1 44 ? 7.012 -13.555 -10.039 1 93 44 LYS B O 1
ATOM 1031 N N . LYS B 1 45 ? 5.832 -13.305 -8.219 1 95.19 45 LYS B N 1
ATOM 1032 C CA . LYS B 1 45 ? 6.945 -12.734 -7.461 1 95.19 45 LYS B CA 1
ATOM 1033 C C . LYS B 1 45 ? 7.156 -13.484 -6.148 1 95.19 45 LYS B C 1
ATOM 1035 O O . LYS B 1 45 ? 7.5 -12.875 -5.133 1 95.19 45 LYS B O 1
ATOM 1040 N N . ASP B 1 46 ? 6.863 -14.742 -6.199 1 93 46 ASP B N 1
ATOM 1041 C CA . ASP B 1 46 ? 6.965 -15.586 -5.008 1 93 46 ASP B CA 1
ATOM 1042 C C . ASP B 1 46 ? 8.328 -15.422 -4.34 1 93 46 ASP B C 1
ATOM 1044 O O . ASP B 1 46 ? 9.359 -15.477 -5.004 1 93 46 ASP B O 1
ATOM 1048 N N . GLY B 1 47 ? 8.281 -15.117 -3.014 1 94.06 47 GLY B N 1
ATOM 1049 C CA . GLY B 1 47 ? 9.508 -15.031 -2.24 1 94.06 47 GLY B CA 1
ATOM 1050 C C . GLY B 1 47 ? 10.102 -13.633 -2.215 1 94.06 47 GLY B C 1
ATOM 1051 O O . GLY B 1 47 ? 11.117 -13.391 -1.569 1 94.06 47 GLY B O 1
ATOM 1052 N N . GLU B 1 48 ? 9.531 -12.758 -2.936 1 97.38 48 GLU B N 1
ATOM 1053 C CA . GLU B 1 48 ? 10.008 -11.375 -2.916 1 97.38 48 GLU B CA 1
ATOM 1054 C C . GLU B 1 48 ? 9.297 -10.57 -1.833 1 97.38 48 GLU B C 1
ATOM 1056 O O . GLU B 1 48 ? 8.125 -10.805 -1.537 1 97.38 48 GLU B O 1
ATOM 1061 N N . ILE B 1 49 ? 10.016 -9.656 -1.233 1 98.12 49 ILE B N 1
ATOM 1062 C CA . ILE B 1 49 ? 9.484 -8.633 -0.338 1 98.12 49 ILE B CA 1
ATOM 1063 C C . ILE B 1 49 ? 9.609 -7.262 -0.99 1 98.12 49 ILE B C 1
ATOM 1065 O O . ILE B 1 49 ? 10.711 -6.828 -1.334 1 98.12 49 ILE B O 1
ATOM 1069 N N . HIS B 1 50 ? 8.484 -6.605 -1.235 1 98.56 50 HIS B N 1
ATOM 1070 C CA . HIS B 1 50 ? 8.453 -5.285 -1.854 1 98.56 50 HIS B CA 1
ATOM 1071 C C . HIS B 1 50 ? 8.227 -4.195 -0.813 1 98.56 50 HIS B C 1
ATOM 1073 O O . HIS B 1 50 ? 7.352 -4.324 0.046 1 98.56 50 HIS B O 1
ATOM 1079 N N . SER B 1 51 ? 8.969 -3.135 -0.841 1 98.62 51 SER B N 1
ATOM 1080 C CA . SER B 1 51 ? 8.789 -1.94 -0.024 1 98.62 51 SER B CA 1
ATOM 1081 C C . SER B 1 51 ? 8.555 -0.708 -0.891 1 98.62 51 SER B C 1
ATOM 1083 O O . SER B 1 51 ? 9.266 -0.492 -1.876 1 98.62 51 SER B O 1
ATOM 1085 N N . ILE B 1 52 ? 7.562 0.079 -0.527 1 98.62 52 ILE B N 1
ATOM 1086 C CA . ILE B 1 52 ? 7.188 1.286 -1.257 1 98.62 52 ILE B CA 1
ATOM 1087 C C . ILE B 1 52 ? 6.887 2.412 -0.271 1 98.62 52 ILE B C 1
ATOM 1089 O O . ILE B 1 52 ? 6.258 2.188 0.767 1 98.62 52 ILE B O 1
ATOM 1093 N N . PHE B 1 53 ? 7.336 3.572 -0.605 1 98.12 53 PHE B N 1
ATOM 1094 C CA . PHE B 1 53 ? 6.906 4.781 0.086 1 98.12 53 PHE B CA 1
ATOM 1095 C C . PHE B 1 53 ? 6.172 5.719 -0.866 1 98.12 53 PHE B C 1
ATOM 1097 O O . PHE B 1 53 ? 6.617 5.941 -1.993 1 98.12 53 PHE B O 1
ATOM 1104 N N . LEU B 1 54 ? 5.059 6.23 -0.449 1 98.31 54 LEU B N 1
ATOM 1105 C CA . LEU B 1 54 ? 4.262 7.168 -1.231 1 98.31 54 LEU B CA 1
ATOM 1106 C C . LEU B 1 54 ? 3.924 8.414 -0.414 1 98.31 54 LEU B C 1
ATOM 1108 O O . LEU B 1 54 ? 3.414 8.305 0.704 1 98.31 54 LEU B O 1
ATOM 1112 N N . CYS B 1 55 ? 4.246 9.562 -0.922 1 97.06 55 CYS B N 1
ATOM 1113 C CA . CYS B 1 55 ? 3.807 10.781 -0.257 1 97.06 55 CYS B CA 1
ATOM 1114 C C . CYS B 1 55 ? 2.293 10.93 -0.336 1 97.06 55 CYS B C 1
ATOM 1116 O O . CYS B 1 55 ? 1.638 10.258 -1.134 1 97.06 55 CYS B O 1
ATOM 1118 N N . GLU B 1 56 ? 1.773 11.75 0.437 1 97.06 56 GLU B N 1
ATOM 1119 C CA . GLU B 1 56 ? 0.327 11.914 0.533 1 97.06 56 GLU B CA 1
ATOM 1120 C C . GLU B 1 56 ? -0.263 12.391 -0.792 1 97.06 56 GLU B C 1
ATOM 1122 O O . GLU B 1 56 ? -1.34 11.945 -1.194 1 97.06 56 GLU B O 1
ATOM 1127 N N . SER B 1 57 ? 0.405 13.328 -1.452 1 97 57 SER B N 1
ATOM 1128 C CA . SER B 1 57 ? -0.097 13.828 -2.725 1 97 57 SER B CA 1
ATOM 1129 C C . SER B 1 57 ? -0.17 12.727 -3.771 1 97 57 SER B C 1
ATOM 1131 O O . SER B 1 57 ? -1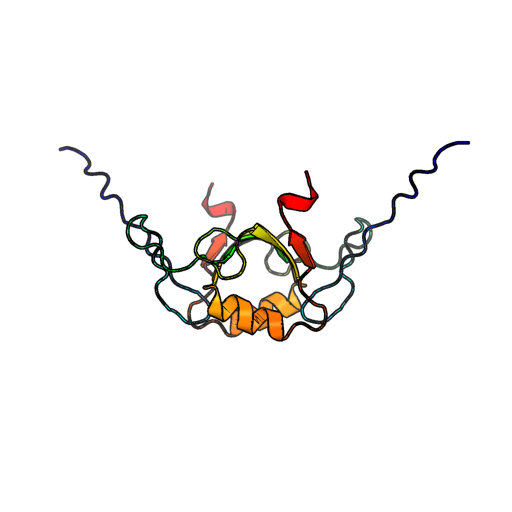.16 12.609 -4.496 1 97 57 SER B O 1
ATOM 1133 N N . CYS B 1 58 ? 0.839 11.938 -3.881 1 98.5 58 CYS B N 1
ATOM 1134 C CA . CYS B 1 58 ? 0.828 10.836 -4.832 1 98.5 58 CYS B CA 1
ATOM 1135 C C . CYS B 1 58 ? -0.215 9.797 -4.445 1 98.5 58 CYS B C 1
ATOM 1137 O O . CYS B 1 58 ? -0.858 9.203 -5.312 1 98.5 58 CYS B O 1
ATOM 1139 N N . TYR B 1 59 ? -0.337 9.578 -3.18 1 98.56 59 TYR B N 1
ATOM 1140 C CA . TYR B 1 59 ? -1.396 8.695 -2.699 1 98.56 59 TYR B CA 1
ATOM 1141 C C . TYR B 1 59 ? -2.76 9.164 -3.189 1 98.56 59 TYR B C 1
ATOM 1143 O O . TYR B 1 59 ? -3.549 8.367 -3.705 1 98.56 59 TYR B O 1
ATOM 1151 N N . ASP B 1 60 ? -3.004 10.414 -3.021 1 98.31 60 ASP B N 1
ATOM 1152 C CA . ASP B 1 60 ? -4.297 10.969 -3.408 1 98.31 60 ASP B CA 1
ATOM 1153 C C . ASP B 1 60 ? -4.523 10.836 -4.914 1 98.31 60 ASP B C 1
ATOM 1155 O O . ASP B 1 60 ? -5.613 10.461 -5.352 1 98.31 60 ASP B O 1
ATOM 1159 N N . ILE B 1 61 ? -3.551 11.203 -5.641 1 98.5 61 ILE B N 1
ATOM 1160 C CA . ILE B 1 61 ? -3.645 11.086 -7.094 1 98.5 61 ILE B CA 1
ATOM 1161 C C . ILE B 1 61 ? -3.932 9.633 -7.473 1 98.5 61 ILE B C 1
ATOM 1163 O O . ILE B 1 61 ? -4.797 9.367 -8.312 1 98.5 61 ILE B O 1
ATOM 1167 N N . TRP B 1 62 ? -3.244 8.734 -6.949 1 98.75 62 TRP B N 1
ATOM 1168 C CA . TRP B 1 62 ? -3.383 7.309 -7.242 1 98.75 62 TRP B CA 1
ATOM 1169 C C . TRP B 1 62 ? -4.793 6.824 -6.918 1 98.75 62 TRP B C 1
ATOM 1171 O O . TRP B 1 62 ? -5.445 6.188 -7.754 1 98.75 62 TRP B O 1
ATOM 1181 N N . THR B 1 63 ? -5.285 7.051 -5.738 1 98.69 63 THR B N 1
ATOM 1182 C CA . THR B 1 63 ? -6.547 6.465 -5.297 1 98.69 63 THR B CA 1
ATOM 1183 C C . THR B 1 63 ? -7.727 7.137 -5.988 1 98.69 63 THR B C 1
ATOM 1185 O O . THR B 1 63 ? -8.82 6.57 -6.051 1 98.69 63 THR B O 1
ATOM 1188 N N . LYS B 1 64 ? -7.496 8.32 -6.453 1 98.44 64 LYS B N 1
ATOM 1189 C CA . LYS B 1 64 ? -8.539 9.023 -7.195 1 98.44 64 LYS B CA 1
ATOM 1190 C C . LYS B 1 64 ? -8.914 8.266 -8.461 1 98.44 64 LYS B C 1
ATOM 1192 O O . LYS B 1 64 ? -10.031 8.406 -8.969 1 98.44 64 LYS B O 1
ATOM 1197 N N . GLN B 1 65 ? -8.055 7.488 -8.977 1 98.06 65 GLN B N 1
ATOM 1198 C CA . GLN B 1 65 ? -8.266 6.805 -10.25 1 98.06 65 GLN B CA 1
ATOM 1199 C C . GLN B 1 65 ? -8.945 5.453 -10.039 1 98.06 65 GLN B C 1
ATOM 1201 O O . GLN B 1 65 ? -9.281 4.77 -11.008 1 98.06 65 GLN B O 1
ATOM 1206 N N . PHE B 1 66 ? -9.148 5.086 -8.852 1 98.81 66 PHE B N 1
ATOM 1207 C CA . PHE B 1 66 ? -9.688 3.764 -8.555 1 98.81 66 PHE B CA 1
ATOM 1208 C C . PHE B 1 66 ? -11.117 3.637 -9.07 1 98.81 66 PHE B C 1
ATOM 1210 O O . PHE B 1 66 ? -11.906 4.574 -8.961 1 98.81 66 PHE B O 1
ATOM 1217 N N . LYS B 1 67 ? -11.375 2.449 -9.633 1 98.88 67 LYS B N 1
ATOM 1218 C CA . LYS B 1 67 ? -12.75 2.127 -9.992 1 98.88 67 LYS B CA 1
ATOM 1219 C C . LYS B 1 67 ? -13.641 2.029 -8.758 1 98.88 67 LYS B C 1
ATOM 1221 O O . LYS B 1 67 ? -14.781 2.488 -8.766 1 98.88 67 LYS B O 1
ATOM 1226 N N . LEU B 1 68 ? -13.203 1.374 -7.676 1 98.69 68 LEU B N 1
ATOM 1227 C CA . LEU B 1 68 ? -13.875 1.312 -6.383 1 98.69 68 LEU B CA 1
ATOM 1228 C C . LEU B 1 68 ? -13.18 2.211 -5.367 1 98.69 68 LEU B C 1
ATOM 1230 O O . LEU B 1 68 ? -11.961 2.148 -5.207 1 98.69 68 LEU B O 1
ATOM 1234 N N . PRO B 1 69 ? -13.906 2.947 -4.66 1 98.31 69 PRO B N 1
ATOM 1235 C CA . PRO B 1 69 ? -13.281 3.91 -3.752 1 98.31 69 PRO B CA 1
ATOM 1236 C C . PRO B 1 69 ? -12.562 3.24 -2.58 1 98.31 69 PRO B C 1
ATOM 1238 O O . PRO B 1 69 ? -12.898 2.109 -2.213 1 98.31 69 PRO B O 1
ATOM 1241 N N . VAL B 1 70 ? -11.578 3.93 -2.02 1 98.56 70 VAL B N 1
ATOM 1242 C CA . VAL B 1 70 ? -10.914 3.545 -0.778 1 98.56 70 VAL B CA 1
ATOM 1243 C C . VAL B 1 70 ? -11.945 3.396 0.336 1 98.56 70 VAL B C 1
ATOM 1245 O O . VAL B 1 70 ? -12.852 4.223 0.463 1 98.56 70 VAL B O 1
ATOM 1248 N N . LYS B 1 71 ? -11.859 2.279 1.101 1 97.62 71 LYS B N 1
ATOM 1249 C CA . LYS B 1 71 ? -12.656 2.205 2.32 1 97.62 71 LYS B CA 1
ATOM 1250 C C . LYS B 1 71 ? -12.07 3.092 3.416 1 97.62 71 LYS B C 1
ATOM 1252 O O . LYS B 1 71 ? -10.938 2.895 3.842 1 97.62 71 LYS B O 1
ATOM 1257 N N . VAL B 1 72 ? -12.812 4.012 3.904 1 97.88 72 VAL B N 1
ATOM 1258 C CA . VAL B 1 72 ? -12.352 4.961 4.91 1 97.88 72 VAL B CA 1
ATOM 1259 C C . VAL B 1 72 ? -13.156 4.793 6.195 1 97.88 72 VAL B C 1
ATOM 1261 O O . VAL B 1 72 ? -14.391 4.84 6.168 1 97.88 72 VAL B O 1
ATOM 1264 N N . GLU B 1 73 ? -12.508 4.48 7.211 1 96.44 73 GLU B N 1
ATOM 1265 C CA . GLU B 1 73 ? -13.102 4.418 8.539 1 96.44 73 GLU B CA 1
ATOM 1266 C C . GLU B 1 73 ? -12.531 5.496 9.453 1 96.44 73 GLU B C 1
ATOM 1268 O O . GLU B 1 73 ? -11.383 5.918 9.289 1 96.44 73 GLU B O 1
ATOM 1273 N N . LYS B 1 74 ? -13.359 6.078 10.375 1 91.75 74 LYS B N 1
ATOM 1274 C CA . LYS B 1 74 ? -12.891 7.066 11.336 1 91.75 74 LYS B CA 1
ATOM 1275 C C . LYS B 1 74 ? -12.523 6.41 12.672 1 91.75 74 LYS B C 1
ATOM 1277 O O . LYS B 1 74 ? -13.188 5.469 13.102 1 91.75 74 LYS B O 1
ATOM 1282 N N . GLN B 1 75 ? -11.398 6.73 13.219 1 83.44 75 GLN B N 1
ATOM 1283 C CA . GLN B 1 75 ? -10.969 6.195 14.508 1 83.44 75 GLN B CA 1
ATOM 1284 C C . GLN B 1 75 ? -12.047 6.375 15.57 1 83.44 75 GLN B C 1
ATOM 1286 O O . GLN B 1 75 ? -12.18 5.547 16.469 1 83.44 75 GLN B O 1
ATOM 1291 N N . THR B 1 76 ? -12.867 7.434 15.695 1 68.62 76 THR B N 1
ATOM 1292 C CA . THR B 1 76 ? -13.844 7.59 16.766 1 68.62 76 THR B CA 1
ATOM 1293 C C . THR B 1 76 ? -14.977 6.582 16.609 1 68.62 76 THR B C 1
ATOM 1295 O O . THR B 1 76 ? -15.75 6.363 17.547 1 68.62 76 THR B O 1
ATOM 1298 N N . GLU B 1 77 ? -15.273 6.199 15.672 1 59.34 77 GLU B N 1
ATOM 1299 C CA . GLU B 1 77 ? -16.391 5.258 15.539 1 59.34 77 GLU B CA 1
ATOM 1300 C C . GLU B 1 77 ? -16.078 3.936 16.234 1 59.34 77 GLU B C 1
ATOM 1302 O O . GLU B 1 77 ? -16.984 3.143 16.5 1 59.34 77 GLU B O 1
ATOM 1307 N N . LEU B 1 78 ? -14.852 3.559 16.359 1 47.19 78 LEU B N 1
ATOM 1308 C CA . LEU B 1 78 ? -14.625 2.363 17.172 1 47.19 78 LEU B CA 1
ATOM 1309 C C . LEU B 1 78 ? -14.844 2.656 18.641 1 47.19 78 LEU B C 1
ATOM 1311 O O . LEU B 1 78 ? -15.141 1.749 19.422 1 47.19 78 LEU B O 1
ATOM 1315 N N . LEU B 1 79 ? -15.016 3.936 19.156 1 40.16 79 LEU B N 1
ATOM 1316 C CA . LEU B 1 79 ? -15.453 4.082 20.531 1 40.16 79 LEU B CA 1
ATOM 1317 C C . LEU B 1 79 ? -16.969 3.908 20.656 1 40.16 79 LEU B C 1
ATOM 1319 O O . LEU B 1 79 ? -17.719 4.32 19.766 1 40.16 79 LEU B O 1
#

Solvent-accessible surface area (backbone atoms only — not comparable to full-atom values): 9395 Å² total; per-residue (Å²): 132,79,79,70,76,70,74,72,75,81,81,46,46,15,22,54,78,52,50,75,51,53,76,54,81,90,56,53,71,53,43,63,50,75,46,78,46,75,40,44,80,46,36,100,48,51,49,30,34,40,38,48,34,32,39,50,70,58,46,50,60,55,55,67,67,28,68,36,74,72,47,75,43,58,62,67,71,79,104,132,80,80,72,73,68,73,72,76,82,81,44,47,15,22,55,78,52,50,77,52,52,76,54,81,91,57,53,72,51,42,63,49,76,47,79,47,75,42,43,82,46,38,99,47,51,50,30,33,41,38,47,34,32,40,51,68,59,47,50,59,55,56,67,68,29,68,35,73,73,47,74,44,57,62,69,70,77,104

Foldseek 3Di:
DPPPPPPPVPWDAAPPPGHTQDPDVVPRPFDKDWDWDADDDPDPQHGDIDIGIHTPVRVVVVQVPDPDHDDDDDPVVVD/DPPPPPVPPPWDAAPPPGHTQDPDVVPRPFDKDWDWDADDDPDPQHRDIDIGIHTPVRVVVVQVPDPDHDDDDDPVVVD

Secondary structure (DSSP, 8-state):
-----------EE-TTT--EE--SGGG----EEEEEEE--TTSTTTTEEEEEEEEHHHHHHHHHT-SSPPEEEEGGGG-/-----------EE-TTT--EE--SGGG----EEEEEEE--TTSTTTTEEEEEEEEHHHHHHHHHT-SSPPEEEEGGGG-

Sequence (158 aa):
MEDTMDKKVHEIYCNSCGKKIETTDNIKREDYLSIKKEWGYFSKKDGEIHSIFLCESCYDIWTKQFKLPVKVEKQTELLMEDTMDKKVHEIYCNSCGKKIETTDNIKREDYLSIKKEWGYFSKKDGEIHSIFLCESCYDIWTKQFKLPVKVEKQTELL